Protein AF-A0AAT9GT26-F1 (afdb_monomer_lite)

Radius of gyration: 14.01 Å; chains: 1; bounding box: 34×21×38 Å

Organism: NCBI:txid2049879

Foldseek 3Di:
DLVVLLVLLVCCVPVNDDPVSVVVSVVVLVVLLVVLVVQCVPDDDPLNVLSVLLNVLSVVLVVLVVVCVVPPDPVSSVVSSVSSVVNVVSVVVSVVVVVD

pLDDT: mean 91.48, std 7.23, range [50.0, 97.19]

Structure (mmCIF, N/CA/C/O backbone):
data_AF-A0AAT9GT26-F1
#
_entry.id   AF-A0AAT9GT26-F1
#
loop_
_atom_site.group_PDB
_atom_site.id
_atom_site.type_symbol
_atom_site.label_atom_id
_atom_site.label_alt_id
_atom_site.label_comp_id
_atom_site.label_asym_id
_atom_site.label_entity_id
_atom_site.l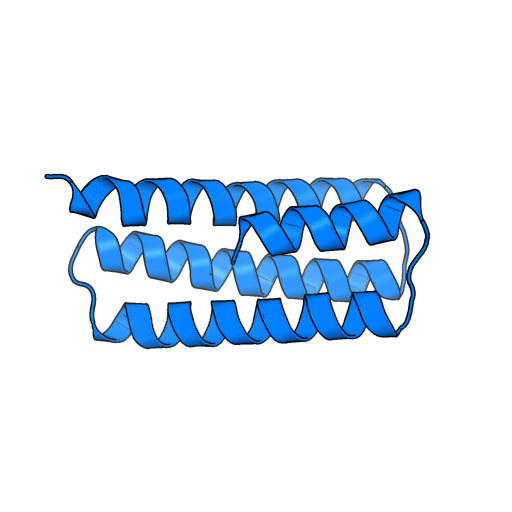abel_seq_id
_atom_site.pdbx_PDB_ins_code
_atom_site.Cartn_x
_atom_site.Cartn_y
_atom_site.Cartn_z
_atom_site.occupancy
_atom_site.B_iso_or_equiv
_atom_site.auth_seq_id
_atom_site.auth_comp_id
_atom_site.auth_asym_id
_atom_site.auth_atom_id
_atom_site.pdbx_PDB_model_num
ATOM 1 N N . MET A 1 1 ? -3.550 8.928 2.016 1.00 76.38 1 MET A N 1
ATOM 2 C CA . MET A 1 1 ? -2.257 8.343 1.580 1.00 76.38 1 MET A CA 1
ATOM 3 C C . MET A 1 1 ? -2.435 7.170 0.617 1.00 76.38 1 MET A C 1
ATOM 5 O O . MET A 1 1 ? -1.830 7.209 -0.441 1.00 76.38 1 MET A O 1
ATOM 9 N N . ALA A 1 2 ? -3.293 6.180 0.904 1.00 82.69 2 ALA A N 1
ATOM 10 C CA . ALA A 1 2 ? -3.484 5.022 0.014 1.00 82.69 2 ALA A CA 1
ATOM 11 C C . ALA A 1 2 ? -3.974 5.383 -1.410 1.00 82.69 2 ALA A C 1
ATOM 13 O O . ALA A 1 2 ? -3.471 4.841 -2.384 1.00 82.69 2 ALA A O 1
ATOM 14 N N . ILE A 1 3 ? -4.876 6.362 -1.557 1.00 88.19 3 ILE A N 1
ATOM 15 C CA . ILE A 1 3 ? -5.323 6.838 -2.885 1.00 88.19 3 ILE A CA 1
ATOM 16 C C . ILE A 1 3 ? -4.163 7.463 -3.679 1.00 88.19 3 ILE A C 1
ATOM 18 O O . ILE A 1 3 ? -4.017 7.201 -4.868 1.00 88.19 3 ILE A O 1
ATOM 22 N N . ILE A 1 4 ? -3.296 8.236 -3.015 1.00 89.56 4 ILE A N 1
ATOM 23 C CA . ILE A 1 4 ? -2.114 8.843 -3.650 1.00 89.56 4 ILE A CA 1
ATOM 24 C C . ILE A 1 4 ? -1.171 7.750 -4.173 1.00 89.56 4 ILE A C 1
ATOM 26 O O . ILE A 1 4 ? -0.598 7.913 -5.244 1.00 89.56 4 ILE A O 1
ATOM 30 N N . GLN A 1 5 ? -1.067 6.610 -3.479 1.00 91.06 5 GLN A N 1
ATOM 31 C CA . GLN A 1 5 ? -0.278 5.478 -3.968 1.00 91.06 5 GLN A CA 1
ATOM 32 C C . GLN A 1 5 ? -0.806 4.885 -5.265 1.00 91.06 5 GLN A C 1
ATOM 34 O O . GLN A 1 5 ? -0.009 4.587 -6.151 1.00 91.06 5 GLN A O 1
ATOM 39 N N . ILE A 1 6 ? -2.127 4.756 -5.398 1.00 91.31 6 ILE A N 1
ATOM 40 C CA . ILE A 1 6 ? -2.742 4.309 -6.650 1.00 91.31 6 ILE A CA 1
ATOM 41 C C . ILE A 1 6 ? -2.442 5.309 -7.766 1.00 91.31 6 ILE A C 1
ATOM 43 O O . ILE A 1 6 ? -2.029 4.905 -8.846 1.00 91.31 6 ILE A O 1
ATOM 47 N N . LEU A 1 7 ? -2.586 6.611 -7.504 1.00 90.19 7 LEU A N 1
ATOM 48 C CA . LEU A 1 7 ? -2.323 7.650 -8.503 1.00 90.19 7 LEU A CA 1
ATOM 49 C C . LEU A 1 7 ? -0.859 7.658 -8.961 1.00 90.19 7 LEU A C 1
ATOM 51 O O . LEU A 1 7 ? -0.602 7.697 -10.164 1.00 90.19 7 LEU A O 1
ATOM 55 N N . LEU A 1 8 ? 0.097 7.573 -8.033 1.00 89.19 8 LEU A N 1
ATOM 56 C CA . LEU A 1 8 ? 1.524 7.498 -8.363 1.00 89.19 8 LEU A CA 1
ATOM 57 C C . LEU A 1 8 ? 1.870 6.203 -9.102 1.00 89.19 8 LEU A C 1
ATOM 59 O O . LEU A 1 8 ? 2.550 6.255 -10.124 1.00 89.19 8 LEU A O 1
ATOM 63 N N . GLY A 1 9 ? 1.363 5.062 -8.626 1.00 84.94 9 GLY A N 1
ATOM 64 C CA . GLY A 1 9 ? 1.550 3.763 -9.271 1.00 84.94 9 GLY A CA 1
ATOM 65 C C . GLY A 1 9 ? 1.043 3.767 -10.710 1.00 84.94 9 GLY A C 1
ATOM 66 O O . GLY A 1 9 ? 1.771 3.413 -11.631 1.00 84.94 9 GLY A O 1
ATOM 67 N N . ASN A 1 10 ? -0.173 4.266 -10.922 1.00 88.50 10 ASN A N 1
ATOM 68 C CA . ASN A 1 10 ? -0.781 4.352 -12.246 1.00 88.50 10 ASN A CA 1
ATOM 69 C C . ASN A 1 10 ? -0.043 5.348 -13.156 1.00 88.50 10 ASN A C 1
ATOM 71 O O . ASN A 1 10 ? 0.159 5.083 -14.337 1.00 88.50 10 ASN A O 1
ATOM 75 N N . SER A 1 11 ? 0.437 6.466 -12.603 1.00 87.94 11 SER A N 1
ATOM 76 C CA . SER A 1 11 ? 1.258 7.425 -13.352 1.00 87.94 11 SER A CA 1
ATOM 77 C C . SER A 1 11 ? 2.547 6.782 -13.872 1.00 87.94 11 SER A C 1
ATOM 79 O O . SER A 1 11 ? 2.924 7.019 -15.015 1.00 87.94 11 SER A O 1
ATOM 81 N N . MET A 1 12 ? 3.192 5.918 -13.081 1.00 89.19 12 MET A N 1
ATOM 82 C CA . MET A 1 12 ? 4.381 5.178 -13.522 1.00 89.19 12 MET A CA 1
ATOM 83 C C . MET A 1 12 ? 4.083 4.164 -14.637 1.00 89.19 12 MET A C 1
ATOM 85 O O . MET A 1 12 ? 4.959 3.886 -15.451 1.00 89.19 12 MET A O 1
ATOM 89 N N . VAL A 1 13 ? 2.859 3.630 -14.704 1.00 86.31 13 VAL A N 1
ATOM 90 C CA . VAL A 1 13 ? 2.430 2.727 -15.785 1.00 86.31 13 VAL A CA 1
ATOM 91 C C . VAL A 1 13 ? 2.240 3.490 -17.099 1.00 86.31 13 VAL A C 1
ATOM 93 O O . VAL A 1 13 ? 2.704 3.028 -18.136 1.00 86.31 13 VAL A O 1
ATOM 96 N N . PHE A 1 14 ? 1.588 4.658 -17.068 1.00 86.19 14 PHE A N 1
ATOM 97 C CA . PHE A 1 14 ? 1.267 5.420 -18.284 1.00 86.19 14 PHE A CA 1
ATOM 98 C C . PHE A 1 14 ? 2.410 6.300 -18.796 1.00 86.19 14 PHE A C 1
ATOM 100 O O . PHE A 1 14 ? 2.571 6.443 -20.006 1.00 86.19 14 PHE A O 1
ATOM 107 N N . PHE A 1 15 ? 3.194 6.897 -17.897 1.00 85.94 15 PHE A N 1
ATOM 108 C CA . PHE A 1 15 ? 4.237 7.871 -18.244 1.00 85.94 15 PHE A CA 1
ATOM 109 C C . PHE A 1 15 ? 5.661 7.316 -18.102 1.00 85.94 15 PHE A C 1
ATOM 111 O O . PHE A 1 15 ? 6.629 8.026 -18.370 1.00 85.94 15 PHE A O 1
ATOM 118 N N . GLY A 1 16 ? 5.793 6.049 -17.701 1.00 80.88 16 GLY A N 1
ATOM 119 C CA . GLY A 1 16 ? 7.071 5.396 -17.445 1.00 80.88 16 GLY A CA 1
ATOM 120 C C . GLY A 1 16 ? 7.583 5.589 -16.014 1.00 80.88 16 GLY A C 1
ATOM 121 O O . GLY A 1 16 ? 7.202 6.509 -15.283 1.00 80.88 16 GLY A O 1
ATOM 122 N N . VAL A 1 17 ? 8.474 4.686 -15.597 1.00 80.38 17 VAL A N 1
ATOM 123 C CA . VAL A 1 17 ? 9.051 4.680 -14.248 1.00 80.38 17 VAL A CA 1
ATOM 124 C C . VAL A 1 17 ? 10.199 5.690 -14.179 1.00 80.38 17 VAL A C 1
ATOM 126 O O . VAL A 1 17 ? 11.332 5.394 -14.547 1.00 80.38 17 VAL A O 1
ATOM 129 N N . SER A 1 18 ? 9.912 6.896 -13.690 1.00 87.81 18 SER A N 1
ATOM 130 C CA . SER A 1 18 ? 10.948 7.847 -13.271 1.00 87.81 18 SER A CA 1
ATOM 131 C C . SER A 1 18 ? 11.467 7.483 -11.880 1.00 87.81 18 SER A C 1
ATOM 133 O O . SER A 1 18 ? 10.671 7.181 -10.988 1.00 87.81 18 SER A O 1
ATOM 135 N N . SER A 1 19 ? 12.782 7.592 -11.657 1.00 86.75 19 SER A N 1
ATOM 136 C CA . SER A 1 19 ? 13.398 7.380 -10.338 1.00 86.75 19 SER A CA 1
ATOM 137 C C . SER A 1 19 ? 12.728 8.224 -9.254 1.00 86.75 19 SER A C 1
ATOM 139 O O . SER A 1 19 ? 12.504 7.747 -8.147 1.00 86.75 19 SER A O 1
ATOM 141 N N . ILE A 1 20 ? 12.339 9.459 -9.585 1.00 89.25 20 ILE A N 1
ATOM 142 C CA . ILE A 1 20 ? 11.636 10.358 -8.664 1.00 89.25 20 ILE A CA 1
ATOM 143 C C . ILE A 1 20 ? 10.281 9.768 -8.256 1.00 89.25 20 ILE A C 1
ATOM 145 O O . ILE A 1 20 ? 10.003 9.649 -7.064 1.00 89.25 20 ILE A O 1
ATOM 149 N N . LEU A 1 21 ? 9.453 9.361 -9.226 1.00 88.44 21 LEU A N 1
ATOM 150 C CA . LEU A 1 21 ? 8.133 8.780 -8.950 1.00 88.44 21 LEU A CA 1
ATOM 151 C C . LEU A 1 21 ? 8.248 7.485 -8.144 1.00 88.44 21 LEU A C 1
ATOM 153 O O . LEU A 1 21 ? 7.484 7.288 -7.199 1.00 88.44 21 LEU A O 1
ATOM 157 N N . PHE A 1 22 ? 9.238 6.650 -8.467 1.00 90.00 22 PHE A N 1
ATOM 158 C CA . PHE A 1 22 ? 9.519 5.424 -7.732 1.00 90.00 22 PHE A CA 1
ATOM 159 C C . PHE A 1 22 ? 9.866 5.706 -6.266 1.00 90.00 22 PHE A C 1
ATOM 161 O O . PHE A 1 22 ? 9.266 5.108 -5.374 1.00 90.00 22 PHE A O 1
ATOM 168 N N . TYR A 1 23 ? 10.775 6.649 -5.991 1.00 91.00 23 TYR A N 1
ATOM 169 C CA . TYR A 1 23 ? 11.132 7.004 -4.615 1.00 91.00 23 TYR A CA 1
ATOM 170 C C . TYR A 1 23 ? 9.948 7.582 -3.842 1.00 91.00 23 TYR A C 1
ATOM 172 O O . TYR A 1 23 ? 9.73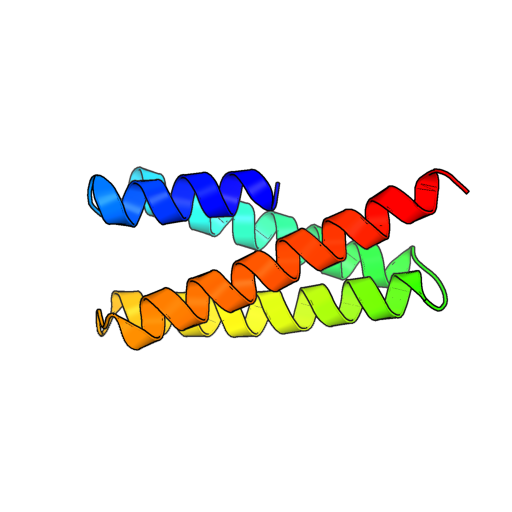3 7.197 -2.694 1.00 91.00 23 TYR A O 1
ATOM 180 N N . PHE A 1 24 ? 9.138 8.449 -4.457 1.00 92.38 24 PHE A N 1
ATOM 181 C CA . PHE A 1 24 ? 7.928 8.966 -3.812 1.00 92.38 24 PHE A CA 1
ATOM 182 C C . PHE A 1 24 ? 6.928 7.853 -3.488 1.00 92.38 24 PHE A C 1
ATOM 184 O O . PHE A 1 24 ? 6.401 7.805 -2.374 1.00 92.38 24 PHE A O 1
ATOM 191 N N . HIS A 1 25 ? 6.703 6.935 -4.429 1.00 92.94 25 HIS A N 1
ATOM 192 C CA . HIS A 1 25 ? 5.839 5.777 -4.230 1.00 92.94 25 HIS A CA 1
ATOM 193 C C . HIS A 1 25 ? 6.369 4.870 -3.107 1.00 92.94 25 HIS A C 1
ATOM 195 O O . HIS A 1 25 ? 5.623 4.471 -2.213 1.00 92.94 25 HIS A O 1
ATOM 201 N N . PHE A 1 26 ? 7.674 4.606 -3.073 1.00 92.00 26 PHE A N 1
ATOM 202 C CA . PHE A 1 26 ? 8.307 3.814 -2.021 1.00 92.00 26 PHE A CA 1
ATOM 203 C C . PHE A 1 26 ? 8.197 4.476 -0.639 1.00 92.00 26 PHE A C 1
ATOM 205 O O . PHE A 1 26 ? 7.759 3.840 0.320 1.00 92.00 26 PHE A O 1
ATOM 212 N N . ILE A 1 27 ? 8.524 5.768 -0.528 1.00 94.25 27 ILE A N 1
ATOM 213 C CA . ILE A 1 27 ? 8.450 6.517 0.735 1.00 94.25 27 ILE A CA 1
ATOM 214 C C . ILE A 1 27 ? 7.021 6.504 1.281 1.00 94.25 27 ILE A C 1
ATOM 216 O O . ILE A 1 27 ? 6.813 6.238 2.465 1.00 94.25 27 ILE A O 1
ATOM 220 N N . LEU A 1 28 ? 6.016 6.724 0.431 1.00 94.69 28 LEU A N 1
ATOM 221 C CA . LEU A 1 28 ? 4.618 6.648 0.853 1.00 94.69 28 LEU A CA 1
ATOM 222 C C . LEU A 1 28 ? 4.227 5.248 1.339 1.00 94.69 28 LEU A C 1
ATOM 224 O O . LEU A 1 28 ? 3.421 5.140 2.263 1.00 94.69 28 LEU A O 1
ATOM 228 N N . ALA A 1 29 ? 4.797 4.180 0.776 1.00 94.06 29 ALA A N 1
ATOM 229 C CA . ALA A 1 29 ? 4.513 2.815 1.216 1.00 94.06 29 ALA A CA 1
ATOM 230 C C . ALA A 1 29 ? 5.080 2.589 2.620 1.00 94.06 29 ALA A C 1
ATOM 232 O O . ALA A 1 29 ? 4.385 2.063 3.488 1.00 94.06 29 ALA A O 1
ATOM 233 N N . VAL A 1 30 ? 6.295 3.081 2.874 1.00 94.88 30 VAL A N 1
ATOM 234 C CA . VAL A 1 30 ? 6.923 3.063 4.202 1.00 94.88 30 VAL A CA 1
ATOM 235 C C . VAL A 1 30 ? 6.108 3.871 5.215 1.00 94.88 30 VAL A C 1
ATOM 237 O O . VAL A 1 30 ? 5.888 3.409 6.333 1.00 94.88 30 VAL A O 1
ATOM 240 N N . LEU A 1 31 ? 5.588 5.042 4.842 1.00 95.56 31 LEU A N 1
ATOM 241 C CA . LEU A 1 31 ? 4.726 5.825 5.733 1.00 95.56 31 LEU A CA 1
ATOM 242 C C . LEU A 1 31 ? 3.431 5.078 6.078 1.00 95.56 31 LEU A C 1
ATOM 244 O O . LEU A 1 31 ? 3.044 5.033 7.245 1.00 95.56 31 LEU A O 1
ATOM 248 N N . ILE A 1 32 ? 2.785 4.436 5.099 1.00 94.62 32 ILE A N 1
ATOM 249 C CA . ILE A 1 32 ? 1.595 3.607 5.350 1.00 94.62 32 ILE A CA 1
ATOM 250 C C . ILE A 1 32 ? 1.948 2.417 6.253 1.00 94.62 32 ILE A C 1
ATOM 252 O O . ILE A 1 32 ? 1.164 2.080 7.141 1.00 94.62 32 ILE A O 1
ATOM 256 N N . LEU A 1 33 ? 3.127 1.815 6.083 1.00 95.44 33 LEU A N 1
ATOM 257 C CA . LEU A 1 33 ? 3.612 0.731 6.936 1.00 95.44 33 LEU A CA 1
ATOM 258 C C . LEU A 1 33 ? 3.741 1.188 8.393 1.00 95.44 33 LEU A C 1
ATOM 260 O O . LEU A 1 33 ? 3.227 0.522 9.291 1.00 95.44 33 LEU A O 1
ATOM 264 N N . ILE A 1 34 ? 4.358 2.348 8.626 1.00 95.75 34 ILE A N 1
ATOM 265 C CA . ILE A 1 34 ? 4.487 2.949 9.961 1.00 95.75 34 ILE A CA 1
ATOM 266 C C . ILE A 1 34 ? 3.105 3.213 10.567 1.00 95.75 34 ILE A C 1
ATOM 268 O O . ILE A 1 34 ? 2.868 2.857 11.722 1.00 95.75 34 ILE A O 1
ATOM 272 N N . VAL A 1 35 ? 2.172 3.772 9.788 1.00 94.56 35 VAL A N 1
ATOM 273 C CA . VAL A 1 35 ? 0.787 4.003 10.231 1.00 94.56 35 VAL A CA 1
ATOM 274 C C . VAL A 1 35 ? 0.099 2.691 10.604 1.00 94.56 35 VAL A C 1
ATOM 276 O O . VAL A 1 35 ? -0.579 2.642 11.627 1.00 94.56 35 VAL A O 1
ATOM 279 N N . CYS A 1 36 ? 0.293 1.614 9.839 1.00 94.81 36 CYS A N 1
ATOM 280 C CA . CYS A 1 36 ? -0.270 0.306 10.173 1.00 94.81 36 CYS A CA 1
ATOM 281 C C . CYS A 1 36 ? 0.330 -0.249 11.473 1.00 94.81 36 CYS A C 1
ATOM 283 O O . CYS A 1 36 ? -0.410 -0.678 12.355 1.00 94.81 36 CYS A O 1
ATOM 285 N N . ILE A 1 37 ? 1.655 -0.193 11.640 1.00 96.25 37 ILE A N 1
ATOM 286 C CA . ILE A 1 37 ? 2.340 -0.665 12.856 1.00 96.25 37 ILE A CA 1
ATOM 287 C C . ILE A 1 37 ? 1.871 0.118 14.088 1.00 96.25 37 ILE A C 1
ATOM 289 O O . ILE A 1 37 ? 1.557 -0.475 15.122 1.00 96.25 37 ILE A O 1
ATOM 293 N N . TYR A 1 38 ? 1.785 1.444 13.979 1.00 95.38 38 TYR A N 1
ATOM 294 C CA . TYR A 1 38 ? 1.255 2.294 15.041 1.00 95.38 38 TYR A CA 1
ATOM 295 C C . TYR A 1 38 ? -0.222 1.983 15.322 1.00 95.38 38 TYR A C 1
ATOM 297 O O . TYR A 1 38 ? -0.609 1.788 16.475 1.00 95.38 38 TYR A O 1
ATOM 305 N N . GLY A 1 39 ? -1.025 1.836 14.265 1.00 92.94 39 GLY A N 1
ATOM 306 C CA . GLY A 1 39 ? -2.444 1.490 14.308 1.00 92.94 39 GLY A CA 1
ATOM 307 C C . GLY A 1 39 ? -2.735 0.224 15.115 1.00 92.94 39 GLY A C 1
ATOM 308 O O . GLY A 1 39 ? -3.705 0.191 15.869 1.00 92.94 39 GLY A O 1
ATOM 309 N N . ILE A 1 40 ? -1.873 -0.795 15.036 1.00 94.75 40 ILE A N 1
ATOM 310 C CA . 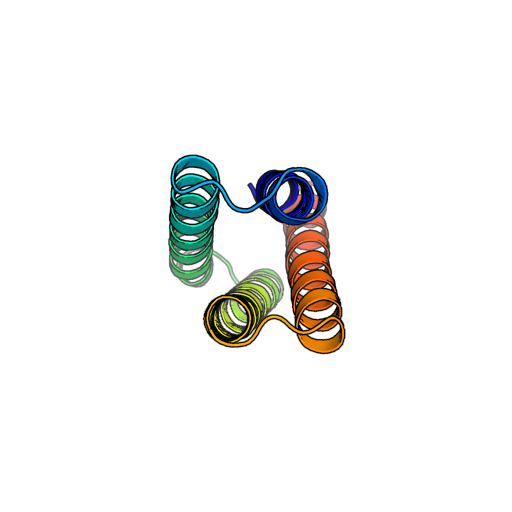ILE A 1 40 ? -2.018 -2.042 15.809 1.00 94.75 40 ILE A CA 1
ATOM 311 C C . ILE A 1 40 ? -1.984 -1.783 17.319 1.00 94.75 40 ILE A C 1
ATOM 313 O O . ILE A 1 40 ? -2.693 -2.457 18.066 1.00 94.75 40 ILE A O 1
ATOM 317 N N . ARG A 1 41 ? -1.173 -0.819 17.772 1.00 93.25 41 ARG A N 1
ATOM 318 C CA . ARG A 1 41 ? -1.034 -0.486 19.197 1.00 93.25 41 ARG A CA 1
ATOM 319 C C . ARG A 1 41 ? -2.208 0.334 19.724 1.00 93.25 41 ARG A C 1
ATOM 321 O O . ARG A 1 41 ? -2.572 0.176 20.884 1.00 93.25 41 ARG A O 1
ATOM 328 N N . VAL A 1 42 ? -2.776 1.208 18.894 1.00 93.00 42 VAL A N 1
ATOM 329 C CA . VAL A 1 42 ? -3.805 2.172 19.328 1.00 93.00 42 VAL A CA 1
ATOM 330 C C . VAL A 1 42 ? -5.239 1.693 19.107 1.00 93.00 42 VAL A C 1
ATOM 332 O O . VAL A 1 42 ? -6.149 2.163 19.783 1.00 93.00 42 VAL A O 1
ATOM 335 N N . THR A 1 43 ? -5.466 0.749 18.193 1.00 92.12 43 THR A N 1
ATOM 336 C CA . THR A 1 43 ? -6.811 0.243 17.880 1.00 92.12 43 THR A CA 1
ATOM 337 C C . THR A 1 43 ? -7.165 -1.023 18.665 1.00 92.12 43 THR A C 1
ATOM 339 O O . THR A 1 43 ? -6.301 -1.805 19.066 1.00 92.12 43 THR A O 1
ATOM 342 N N . LYS A 1 44 ? -8.468 -1.257 18.872 1.00 91.75 44 LYS A N 1
ATOM 343 C CA . LYS A 1 44 ? -9.008 -2.447 19.551 1.00 91.75 44 LYS A CA 1
ATOM 344 C C . LYS A 1 44 ? -9.968 -3.220 18.638 1.00 91.75 44 LYS A C 1
ATOM 346 O O . LYS A 1 44 ? -10.479 -2.681 17.658 1.00 91.75 44 LYS A O 1
ATOM 351 N N . GLU A 1 45 ? -10.166 -4.499 18.957 1.00 92.00 45 GLU A N 1
ATOM 352 C CA . GLU A 1 45 ? -11.171 -5.384 18.346 1.00 92.00 45 GLU A CA 1
ATOM 353 C C . GLU A 1 45 ? -11.181 -5.392 16.803 1.00 92.00 45 GLU A C 1
ATOM 355 O O . GLU A 1 45 ? -10.190 -5.778 16.177 1.00 92.00 45 GLU A O 1
ATOM 360 N N . VAL A 1 46 ? -12.304 -4.996 16.188 1.00 92.81 46 VAL A N 1
ATOM 361 C CA . VAL A 1 46 ? -12.537 -4.988 14.737 1.00 92.81 46 VAL A CA 1
ATOM 362 C C . VAL A 1 46 ? -11.513 -4.104 14.028 1.00 92.81 46 VAL A C 1
ATOM 364 O O . VAL A 1 46 ? -10.905 -4.536 13.051 1.00 92.81 46 VAL A O 1
ATOM 367 N N . ARG A 1 47 ? -11.251 -2.905 14.559 1.00 93.38 47 ARG A N 1
ATOM 368 C CA . ARG A 1 47 ? -10.313 -1.942 13.964 1.00 93.38 47 ARG A CA 1
ATOM 369 C C . ARG A 1 47 ? -8.899 -2.513 13.908 1.00 93.38 47 ARG A C 1
ATOM 371 O O . ARG A 1 47 ? -8.243 -2.421 12.875 1.00 93.38 47 ARG A O 1
ATOM 378 N N . ARG A 1 48 ? -8.468 -3.208 14.967 1.00 94.69 48 ARG A N 1
ATOM 379 C CA . ARG A 1 48 ? -7.155 -3.872 14.997 1.00 94.69 48 ARG A CA 1
ATOM 380 C C . ARG A 1 48 ? -7.038 -4.973 13.944 1.00 94.69 48 ARG A C 1
ATOM 382 O O . ARG A 1 48 ? -5.983 -5.108 13.331 1.00 94.69 48 ARG A O 1
ATOM 389 N N . ARG A 1 49 ? -8.112 -5.734 13.695 1.00 95.50 49 ARG A N 1
ATOM 390 C CA . ARG A 1 49 ? -8.139 -6.749 12.625 1.00 95.50 49 ARG A CA 1
ATOM 391 C C . ARG A 1 49 ? -8.001 -6.122 11.238 1.00 95.50 49 ARG A C 1
ATOM 393 O O . ARG A 1 49 ? -7.225 -6.629 10.436 1.00 95.50 49 ARG A O 1
ATOM 400 N N . ILE A 1 50 ? -8.686 -5.006 10.980 1.00 95.62 50 ILE A N 1
ATOM 401 C CA . ILE A 1 50 ? -8.578 -4.277 9.705 1.00 95.62 50 ILE A CA 1
ATOM 402 C C . ILE A 1 50 ? -7.151 -3.749 9.506 1.00 95.62 50 ILE A C 1
ATOM 404 O O . ILE A 1 50 ? -6.570 -3.932 8.437 1.00 95.62 50 ILE A O 1
ATOM 408 N N . VAL A 1 51 ? -6.548 -3.156 10.542 1.00 96.38 51 VAL A N 1
ATOM 409 C CA . VAL A 1 51 ? -5.163 -2.663 10.473 1.00 96.38 51 VAL A CA 1
ATOM 410 C C . VAL A 1 51 ? -4.169 -3.805 10.225 1.00 96.38 51 VAL A C 1
ATOM 412 O O . VAL A 1 51 ? -3.268 -3.652 9.404 1.00 96.38 51 VAL A O 1
ATOM 415 N N . LEU A 1 52 ? -4.337 -4.962 10.876 1.00 96.44 52 LEU A N 1
ATOM 416 C CA . LEU A 1 52 ? -3.513 -6.149 10.614 1.00 96.44 52 LEU A CA 1
ATOM 417 C C . LEU A 1 52 ? -3.680 -6.666 9.178 1.00 96.44 52 LEU A C 1
ATOM 419 O O . LEU A 1 52 ? -2.689 -7.009 8.537 1.00 96.44 52 LEU A O 1
ATOM 423 N N . GLY A 1 53 ? -4.910 -6.672 8.655 1.00 96.38 53 GLY A N 1
ATOM 424 C CA . GLY A 1 53 ? -5.182 -7.000 7.255 1.00 96.38 53 GLY A CA 1
ATOM 425 C C . GLY A 1 53 ? -4.464 -6.051 6.294 1.00 96.38 53 GLY A C 1
ATOM 426 O O . GLY A 1 53 ? -3.828 -6.502 5.345 1.00 96.38 53 GLY A O 1
ATOM 427 N N . ASN A 1 54 ? -4.480 -4.746 6.580 1.00 96.75 54 ASN A N 1
ATOM 428 C CA . ASN A 1 54 ? -3.738 -3.749 5.805 1.00 96.75 54 ASN A CA 1
ATOM 429 C C . ASN A 1 54 ? -2.228 -3.924 5.891 1.00 96.75 54 ASN A C 1
ATOM 431 O O . ASN A 1 54 ? -1.558 -3.801 4.870 1.00 96.75 54 ASN A O 1
ATOM 435 N N . LEU A 1 55 ? -1.693 -4.244 7.070 1.00 97.19 55 LEU A N 1
ATOM 436 C CA . LEU A 1 55 ? -0.274 -4.542 7.232 1.00 97.19 55 LEU A CA 1
ATOM 437 C C . LEU A 1 55 ? 0.135 -5.726 6.347 1.00 97.19 55 LEU A C 1
ATOM 439 O O . LEU A 1 55 ? 1.098 -5.624 5.589 1.00 97.19 55 LEU A O 1
ATOM 443 N N . PHE A 1 56 ? -0.614 -6.829 6.418 1.00 97.19 56 PHE A N 1
ATOM 444 C CA . PHE A 1 56 ? -0.356 -8.015 5.607 1.00 97.19 56 PHE A CA 1
ATOM 445 C C . PHE A 1 56 ? -0.433 -7.702 4.108 1.00 97.19 56 PHE A C 1
ATOM 447 O O . PHE A 1 56 ? 0.515 -7.980 3.373 1.00 97.19 56 PHE A O 1
ATOM 454 N N . LEU A 1 57 ? -1.520 -7.065 3.660 1.00 96.75 57 LEU A N 1
ATOM 455 C CA . LEU A 1 57 ? -1.694 -6.685 2.259 1.00 96.75 57 LEU A CA 1
ATOM 456 C C . LEU A 1 57 ? -0.575 -5.765 1.778 1.00 96.75 57 LEU A C 1
ATOM 458 O O . LEU A 1 57 ? -0.077 -5.961 0.675 1.00 96.75 57 LEU A O 1
ATOM 462 N N . LEU A 1 58 ? -0.148 -4.794 2.586 1.00 96.56 58 LEU A N 1
ATOM 463 C CA . LEU A 1 58 ? 0.928 -3.877 2.224 1.00 96.56 58 LEU A CA 1
ATOM 464 C C . LEU A 1 58 ? 2.255 -4.613 2.027 1.00 96.56 58 LEU A C 1
ATOM 466 O O . LEU A 1 58 ? 2.938 -4.354 1.038 1.00 96.56 58 LEU A O 1
ATOM 470 N N . ILE A 1 59 ? 2.605 -5.547 2.917 1.00 96.31 59 ILE A N 1
ATOM 471 C CA . ILE A 1 59 ? 3.821 -6.364 2.785 1.00 96.31 59 ILE A CA 1
ATOM 472 C C . ILE A 1 59 ? 3.772 -7.179 1.490 1.00 96.31 59 ILE A C 1
ATOM 474 O O . ILE A 1 59 ? 4.696 -7.102 0.681 1.00 96.31 59 ILE A O 1
ATOM 478 N N . VAL A 1 60 ? 2.678 -7.907 1.259 1.00 97.06 60 VAL A N 1
ATOM 479 C CA . VAL A 1 60 ? 2.510 -8.746 0.062 1.00 97.06 60 VAL A CA 1
ATOM 480 C C . VAL A 1 60 ? 2.549 -7.897 -1.212 1.00 97.06 60 VAL A C 1
ATOM 482 O O . VAL A 1 60 ? 3.283 -8.211 -2.145 1.00 97.06 60 VAL A O 1
ATOM 485 N N . THR A 1 61 ? 1.833 -6.773 -1.230 1.00 96.06 61 THR A N 1
ATOM 486 C CA . THR A 1 61 ? 1.819 -5.827 -2.357 1.00 96.06 61 THR A CA 1
ATOM 487 C C . THR A 1 61 ? 3.219 -5.279 -2.634 1.00 96.06 61 THR A C 1
ATOM 489 O O . THR A 1 61 ? 3.622 -5.204 -3.792 1.00 96.06 61 THR A O 1
ATOM 492 N N . SER A 1 62 ? 3.992 -4.959 -1.591 1.00 94.81 62 SER A N 1
ATOM 493 C CA . SER A 1 62 ? 5.357 -4.426 -1.715 1.00 94.81 62 SER A CA 1
ATOM 494 C C . SER A 1 62 ? 6.328 -5.456 -2.293 1.00 94.81 62 SER A C 1
ATOM 496 O O . SER A 1 62 ? 7.113 -5.121 -3.178 1.00 94.81 62 SER A O 1
ATOM 498 N N . ILE A 1 63 ? 6.241 -6.717 -1.852 1.00 96.06 63 ILE A N 1
ATOM 499 C CA . ILE A 1 63 ? 7.026 -7.826 -2.417 1.00 96.06 63 ILE A CA 1
ATOM 500 C C . ILE A 1 63 ? 6.719 -7.973 -3.908 1.00 96.06 63 ILE A C 1
ATOM 502 O O . ILE A 1 63 ? 7.632 -8.040 -4.725 1.00 96.06 63 ILE A O 1
ATOM 506 N N . ILE A 1 64 ? 5.439 -7.956 -4.280 1.00 95.88 64 ILE A N 1
ATOM 507 C CA . ILE A 1 64 ? 5.018 -8.102 -5.678 1.00 95.88 64 ILE A CA 1
ATOM 508 C C . ILE A 1 64 ? 5.468 -6.915 -6.525 1.00 95.88 64 ILE A C 1
ATOM 510 O O . ILE A 1 64 ? 5.927 -7.117 -7.646 1.00 95.88 64 ILE A O 1
ATOM 514 N N . GLY A 1 65 ? 5.405 -5.697 -5.982 1.00 92.88 65 GLY A N 1
ATOM 515 C CA . GLY A 1 65 ? 5.944 -4.506 -6.638 1.00 92.88 65 GLY A CA 1
ATOM 516 C C . GLY A 1 65 ? 7.446 -4.630 -6.905 1.00 92.88 65 GLY A C 1
ATOM 517 O O . GLY A 1 65 ? 7.893 -4.341 -8.010 1.00 92.88 65 GLY A O 1
ATOM 518 N N . GLY A 1 66 ? 8.216 -5.137 -5.938 1.00 92.06 66 GLY A N 1
ATOM 519 C CA . GLY A 1 66 ? 9.649 -5.402 -6.108 1.00 92.06 66 GLY A CA 1
ATOM 520 C C . GLY A 1 66 ? 9.961 -6.529 -7.099 1.00 92.06 66 GLY A C 1
ATOM 521 O O . GLY A 1 66 ? 10.942 -6.454 -7.828 1.00 92.06 66 GLY A O 1
ATOM 522 N N . ILE A 1 67 ? 9.124 -7.567 -7.182 1.00 95.19 67 ILE A N 1
ATOM 523 C CA . ILE A 1 67 ? 9.272 -8.604 -8.217 1.00 95.19 67 ILE A CA 1
ATOM 524 C C . ILE A 1 67 ? 8.977 -8.011 -9.601 1.00 95.19 67 ILE A C 1
ATOM 526 O O . ILE A 1 67 ? 9.709 -8.284 -10.551 1.00 95.19 67 ILE A O 1
ATOM 530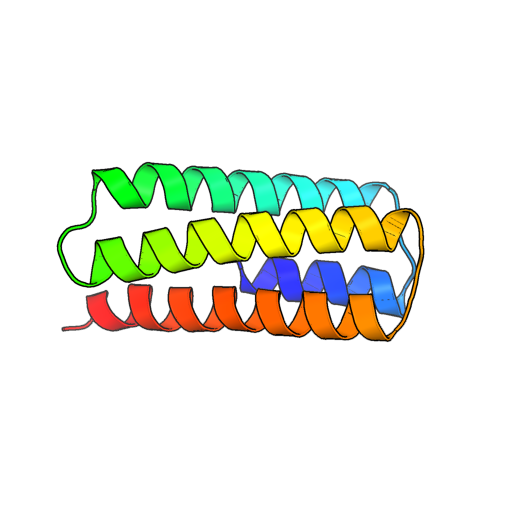 N N . TYR A 1 68 ? 7.945 -7.171 -9.718 1.00 92.38 68 TYR A N 1
ATOM 531 C CA . TYR A 1 68 ? 7.570 -6.520 -10.974 1.00 92.38 68 TYR A CA 1
ATOM 532 C C . TYR A 1 68 ? 8.677 -5.612 -11.528 1.00 92.38 68 TYR A C 1
ATOM 534 O O . TYR A 1 68 ? 8.871 -5.578 -12.741 1.00 92.38 68 TYR A O 1
ATOM 542 N N . THR A 1 69 ? 9.437 -4.908 -10.679 1.00 89.31 69 THR A N 1
ATOM 543 C CA . THR A 1 69 ? 10.552 -4.066 -11.154 1.00 89.31 69 THR A CA 1
ATOM 544 C C . THR A 1 69 ? 11.694 -4.878 -11.764 1.00 89.31 69 THR A C 1
ATOM 546 O O . THR A 1 69 ? 12.410 -4.356 -12.614 1.00 89.31 69 THR A O 1
ATOM 549 N N . LEU A 1 70 ? 11.863 -6.139 -11.355 1.00 92.50 70 LEU A N 1
ATOM 550 C CA . LEU A 1 70 ? 12.855 -7.058 -11.919 1.00 92.50 70 LEU A CA 1
ATOM 551 C C . LEU A 1 70 ? 12.320 -7.794 -13.153 1.00 92.50 70 LEU A C 1
ATOM 553 O O . LEU A 1 70 ? 13.057 -8.007 -14.113 1.00 9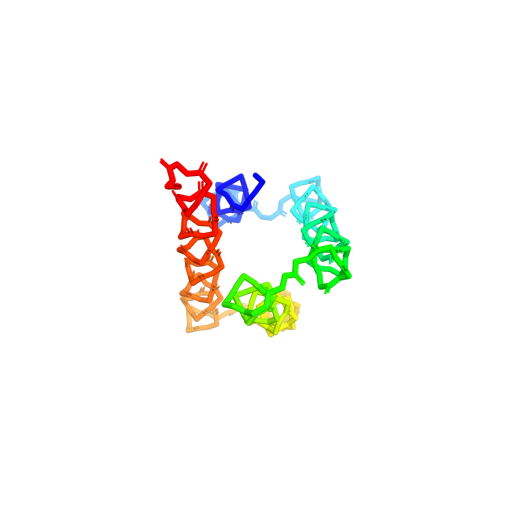2.50 70 LEU A O 1
ATOM 557 N N . TYR A 1 71 ? 11.039 -8.171 -13.131 1.00 93.75 71 TYR A N 1
ATOM 558 C CA . TYR A 1 71 ? 10.384 -8.958 -14.176 1.00 93.75 71 TYR A CA 1
ATOM 559 C C . TYR A 1 71 ? 9.023 -8.346 -14.540 1.00 93.75 71 TYR A C 1
ATOM 561 O O . TYR A 1 71 ? 7.984 -8.821 -14.066 1.00 93.75 71 TYR A O 1
ATOM 569 N N . PRO A 1 72 ? 8.994 -7.294 -15.382 1.00 90.69 72 PRO A N 1
ATOM 570 C CA . PRO A 1 72 ? 7.752 -6.624 -15.743 1.00 90.69 72 PRO A CA 1
ATOM 571 C C . PRO A 1 72 ? 6.797 -7.587 -16.454 1.00 90.69 72 PRO A C 1
ATOM 573 O O . PRO A 1 72 ? 7.107 -8.140 -17.508 1.00 90.69 72 PRO A O 1
ATOM 576 N N . ASN A 1 73 ? 5.619 -7.798 -15.870 1.00 93.19 73 ASN A N 1
ATOM 577 C CA . ASN A 1 73 ? 4.603 -8.703 -16.395 1.00 93.19 73 ASN A CA 1
ATOM 578 C C . ASN A 1 73 ? 3.202 -8.155 -16.092 1.00 93.19 73 ASN A C 1
ATOM 580 O O . ASN A 1 73 ? 2.928 -7.729 -14.968 1.00 93.19 73 ASN A O 1
ATOM 584 N N . ILE A 1 74 ? 2.304 -8.203 -17.081 1.00 93.56 74 ILE A N 1
ATOM 585 C CA . ILE A 1 74 ? 0.925 -7.711 -16.960 1.00 93.56 74 ILE A CA 1
ATOM 586 C C . ILE A 1 74 ? 0.144 -8.382 -15.821 1.00 93.56 74 ILE A C 1
ATOM 588 O O . ILE A 1 74 ? -0.609 -7.713 -15.118 1.00 93.56 74 ILE A O 1
ATOM 592 N N . TYR A 1 75 ? 0.353 -9.675 -15.573 1.00 95.31 75 TYR A N 1
ATOM 593 C CA . TYR A 1 75 ? -0.323 -10.392 -14.493 1.00 95.31 75 TYR A CA 1
ATOM 594 C C . TYR A 1 75 ? 0.143 -9.912 -13.116 1.00 95.31 75 TYR A C 1
ATOM 596 O O . TYR A 1 75 ? -0.682 -9.733 -12.222 1.00 95.31 75 TYR A O 1
ATOM 604 N N . LEU A 1 76 ? 1.443 -9.637 -12.956 1.00 95.12 76 LEU A N 1
ATOM 605 C CA . LEU A 1 76 ? 1.985 -9.063 -11.721 1.00 95.12 76 LEU A CA 1
ATOM 606 C C . LEU A 1 76 ? 1.472 -7.640 -11.498 1.00 95.12 76 LEU A C 1
ATOM 608 O O . LEU A 1 76 ? 1.109 -7.303 -10.374 1.00 95.12 76 LEU A O 1
ATOM 612 N N . LEU A 1 77 ? 1.385 -6.834 -12.562 1.00 93.62 77 LEU A N 1
ATOM 613 C CA . LEU A 1 77 ? 0.829 -5.484 -12.499 1.00 93.62 77 LEU A CA 1
ATOM 614 C C . LEU A 1 77 ? -0.628 -5.499 -12.024 1.00 93.62 77 LEU A C 1
ATOM 616 O O . LEU A 1 77 ? -0.981 -4.788 -11.083 1.00 93.62 77 LEU A O 1
ATOM 620 N N . LEU A 1 78 ? -1.470 -6.325 -12.652 1.00 95.12 78 LEU A N 1
ATOM 621 C CA . LEU A 1 78 ? -2.879 -6.442 -12.280 1.00 95.12 78 LEU A CA 1
ATOM 622 C C . LEU A 1 78 ? -3.027 -6.946 -10.847 1.00 95.12 78 LEU A C 1
ATOM 624 O O . LEU A 1 78 ? -3.797 -6.379 -10.076 1.00 95.12 78 LEU A O 1
ATOM 628 N N . PHE A 1 79 ? -2.263 -7.968 -10.462 1.00 96.25 79 PHE A N 1
ATOM 629 C CA . PHE A 1 79 ? -2.317 -8.504 -9.109 1.00 96.25 79 PHE A CA 1
ATOM 630 C C . PHE A 1 79 ? -1.869 -7.473 -8.063 1.00 96.25 79 PHE A C 1
ATOM 632 O O . PHE A 1 79 ? -2.546 -7.292 -7.052 1.00 96.25 79 PHE A O 1
ATOM 639 N N . HIS A 1 80 ? -0.798 -6.722 -8.334 1.00 95.69 80 HIS A N 1
ATOM 640 C CA . HIS A 1 80 ? -0.353 -5.611 -7.492 1.00 95.69 80 HIS A CA 1
ATOM 641 C C . HIS A 1 80 ? -1.442 -4.538 -7.336 1.00 95.69 80 HIS A C 1
ATOM 643 O O . HIS A 1 80 ? -1.733 -4.111 -6.218 1.00 95.69 80 HIS A O 1
ATOM 649 N N . LEU A 1 81 ? -2.094 -4.149 -8.438 1.00 94.81 81 LEU A N 1
ATOM 650 C CA . LEU A 1 81 ? -3.194 -3.186 -8.423 1.00 94.81 81 LEU A CA 1
ATOM 651 C C . LEU A 1 81 ? -4.390 -3.693 -7.602 1.00 94.81 81 LEU A C 1
ATOM 653 O O . LEU A 1 81 ? -4.923 -2.942 -6.787 1.00 94.81 81 LEU A O 1
ATOM 657 N N . PHE A 1 82 ? -4.791 -4.958 -7.759 1.00 96.75 82 PHE A N 1
ATOM 658 C CA . PHE A 1 82 ? -5.892 -5.547 -6.989 1.00 96.75 82 PHE A CA 1
ATOM 659 C C . PHE A 1 82 ? -5.619 -5.541 -5.484 1.00 96.75 82 PHE A C 1
ATOM 661 O O . PHE A 1 82 ? -6.493 -5.163 -4.700 1.00 96.75 82 PHE A O 1
ATOM 668 N N . LEU A 1 83 ? -4.406 -5.903 -5.064 1.00 96.56 83 LEU A N 1
ATOM 669 C CA . LEU A 1 83 ? -4.038 -5.851 -3.650 1.00 96.56 83 LEU A CA 1
ATOM 670 C C . LEU A 1 83 ? -4.020 -4.410 -3.123 1.00 96.56 83 LEU A C 1
ATOM 672 O O . LEU A 1 83 ? -4.531 -4.146 -2.032 1.00 96.56 83 LEU A O 1
ATOM 676 N N . ALA A 1 84 ? -3.505 -3.465 -3.914 1.00 94.94 84 ALA A N 1
ATOM 677 C CA . ALA A 1 84 ? -3.496 -2.052 -3.558 1.00 94.94 84 ALA A CA 1
ATOM 678 C C . ALA A 1 84 ? -4.922 -1.479 -3.413 1.00 94.94 84 ALA A C 1
ATOM 680 O O . ALA A 1 84 ? -5.187 -0.720 -2.478 1.00 94.94 84 ALA A O 1
ATOM 681 N N . LEU A 1 85 ? -5.867 -1.890 -4.267 1.00 95.88 85 LEU A N 1
ATOM 682 C CA . LEU A 1 85 ? -7.291 -1.565 -4.115 1.00 95.88 85 LEU A CA 1
ATOM 683 C C . LEU A 1 85 ? -7.879 -2.155 -2.827 1.00 95.88 85 LEU A C 1
ATOM 685 O O . LEU A 1 85 ? -8.640 -1.474 -2.140 1.00 95.88 85 LEU A O 1
ATOM 689 N N . GLY A 1 86 ? -7.480 -3.372 -2.448 1.00 95.94 86 GLY A N 1
ATOM 690 C CA . GLY A 1 86 ? -7.839 -3.971 -1.159 1.00 95.94 86 GLY A CA 1
ATOM 691 C C . GLY A 1 86 ? -7.396 -3.116 0.034 1.00 95.94 86 GLY A C 1
ATOM 692 O O . GLY A 1 86 ? -8.187 -2.870 0.946 1.00 95.94 86 GLY A O 1
ATOM 693 N N . ILE A 1 87 ? -6.170 -2.579 -0.004 1.00 95.50 87 ILE A N 1
ATOM 694 C CA . ILE A 1 87 ? -5.652 -1.660 1.027 1.00 95.50 87 ILE A CA 1
ATOM 695 C C . ILE A 1 87 ? -6.497 -0.379 1.093 1.00 95.50 87 ILE A C 1
ATOM 697 O O . ILE A 1 87 ? -6.876 0.059 2.182 1.00 95.50 87 ILE A O 1
ATOM 701 N N . VAL A 1 88 ? -6.818 0.224 -0.058 1.00 95.25 88 VAL A N 1
ATOM 702 C CA . VAL A 1 88 ? -7.671 1.425 -0.125 1.00 95.25 88 VAL A CA 1
ATOM 703 C C . VAL A 1 88 ? -9.057 1.141 0.456 1.00 95.25 88 VAL A C 1
ATOM 705 O O . VAL A 1 88 ? -9.528 1.913 1.290 1.00 95.25 88 VAL A O 1
ATOM 708 N N . SER A 1 89 ? -9.679 0.026 0.069 1.00 95.56 89 SER A N 1
ATOM 709 C CA . SER A 1 89 ? -10.995 -0.394 0.558 1.00 95.56 89 SER A CA 1
ATOM 710 C C . SER A 1 89 ? -11.008 -0.544 2.080 1.00 95.56 89 SER A C 1
ATOM 712 O O . SER A 1 89 ? -11.833 0.056 2.765 1.00 95.56 89 SER A O 1
ATOM 714 N N . ASN A 1 90 ? -10.041 -1.269 2.638 1.00 94.75 90 ASN A N 1
ATOM 715 C CA . ASN A 1 90 ? -9.939 -1.474 4.081 1.00 94.75 90 ASN A CA 1
ATOM 716 C C . ASN A 1 90 ? -9.707 -0.171 4.855 1.00 94.75 90 ASN A C 1
ATOM 718 O O . ASN A 1 90 ? -10.301 0.023 5.914 1.00 94.75 90 ASN A O 1
ATOM 722 N N . PHE A 1 91 ? -8.862 0.738 4.350 1.00 93.19 91 PHE A N 1
ATOM 723 C CA . PHE A 1 91 ? -8.724 2.064 4.959 1.00 93.19 91 PHE A CA 1
ATOM 724 C C . PHE A 1 91 ? -10.023 2.869 4.872 1.00 93.19 91 PHE A C 1
ATOM 726 O O . PHE A 1 91 ? -10.373 3.535 5.842 1.00 93.19 91 PHE A O 1
ATOM 733 N N . SER A 1 92 ? -10.759 2.783 3.761 1.00 92.88 92 SER A N 1
ATOM 734 C CA . SER A 1 92 ? -12.064 3.437 3.624 1.00 92.88 92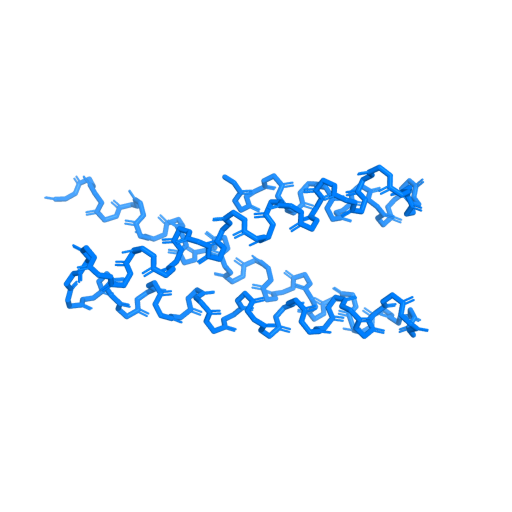 SER A CA 1
ATOM 735 C C . SER A 1 92 ? -13.058 2.945 4.676 1.00 92.88 92 SER A C 1
ATOM 737 O O . SER A 1 92 ? -13.753 3.762 5.272 1.00 92.88 92 SER A O 1
ATOM 739 N N . VAL A 1 93 ? -13.099 1.636 4.947 1.00 93.19 93 VAL A N 1
ATOM 740 C CA . VAL A 1 93 ? -13.926 1.078 6.029 1.00 93.19 93 VAL A CA 1
ATOM 741 C C . VAL A 1 93 ? -13.439 1.573 7.390 1.00 93.19 93 VAL A C 1
ATOM 743 O O . VAL A 1 93 ? -14.241 2.067 8.175 1.00 93.19 93 VAL A O 1
ATOM 746 N N . LEU A 1 94 ? -12.130 1.505 7.660 1.00 91.38 94 LEU A N 1
ATOM 747 C CA . LEU A 1 94 ? -11.552 1.903 8.948 1.00 91.38 94 LEU A CA 1
ATOM 748 C C . LEU A 1 94 ? -11.889 3.353 9.327 1.00 91.38 94 LEU A C 1
ATOM 750 O O . LEU A 1 94 ? -12.279 3.593 10.465 1.00 91.38 94 LEU A O 1
ATOM 754 N N . TYR A 1 95 ? -11.749 4.291 8.386 1.00 87.81 95 TYR A N 1
ATOM 755 C CA . TYR A 1 95 ? -12.081 5.706 8.598 1.00 87.81 95 TYR A CA 1
ATOM 756 C C . TYR A 1 95 ? -13.587 5.992 8.502 1.00 87.81 95 TYR A C 1
ATOM 758 O O . TYR A 1 95 ? -14.053 7.011 9.002 1.00 87.81 95 TYR A O 1
ATOM 766 N N . GLY A 1 96 ? -14.363 5.113 7.862 1.00 87.62 96 GLY A N 1
ATOM 767 C CA . GLY A 1 96 ? -15.824 5.186 7.851 1.00 87.62 96 GLY A CA 1
ATOM 768 C C . GLY A 1 96 ? -16.431 4.865 9.218 1.00 87.62 96 GLY A C 1
ATOM 769 O O . GLY A 1 96 ? -17.371 5.534 9.627 1.00 87.62 96 GLY A O 1
ATOM 770 N N . MET A 1 97 ? -15.834 3.921 9.953 1.00 84.38 97 MET A N 1
ATOM 771 C CA . MET A 1 97 ? -16.246 3.536 11.312 1.00 84.38 97 MET A CA 1
ATOM 772 C C . MET A 1 97 ? -16.024 4.630 12.370 1.00 84.38 97 MET A C 1
ATOM 774 O O . MET A 1 97 ? -16.451 4.458 13.504 1.00 84.38 97 MET A O 1
ATOM 778 N N . ASP A 1 98 ? -15.308 5.716 12.054 1.00 63.97 98 ASP A N 1
ATOM 779 C CA . ASP A 1 98 ? -15.154 6.881 12.945 1.00 63.97 98 ASP A CA 1
ATOM 780 C C . ASP A 1 98 ? -16.393 7.790 12.968 1.00 63.97 98 ASP A C 1
ATOM 782 O O . ASP A 1 98 ? -16.419 8.764 13.717 1.00 63.97 98 ASP A O 1
ATOM 786 N N . ARG A 1 99 ? -17.394 7.515 12.123 1.00 59.41 99 ARG A N 1
ATOM 787 C CA . ARG A 1 99 ? -18.637 8.296 12.024 1.00 59.41 99 ARG A CA 1
ATOM 788 C C . ARG A 1 99 ? -19.802 7.725 12.838 1.00 59.41 99 ARG A C 1
ATOM 790 O O . ARG A 1 99 ? -20.850 8.367 12.859 1.00 59.41 99 ARG A O 1
ATOM 797 N N . ASP A 1 100 ? -19.592 6.585 13.491 1.00 50.00 100 ASP A N 1
ATOM 798 C CA . ASP A 1 100 ? -20.542 5.907 14.381 1.00 50.00 100 ASP A CA 1
ATOM 799 C C . ASP A 1 100 ? -20.066 6.011 15.839 1.00 50.00 100 ASP A C 1
ATOM 801 O O . ASP A 1 100 ? -20.926 6.198 16.730 1.00 50.00 100 ASP A O 1
#

Sequence (100 aa):
MAIIQILLGNSMVFFGVSSILFYFHFILAVLILIVCIYGIRVTKEVRRRIVLGNLFLLIVTSIIGGIYTLYPNIYLLLFHLFLALGIVSNFSVLYGMDRD

Secondary structure (DSSP, 8-state):
-HHHHHHHHHHHHHH---HHHHHHHHHHHHHHHHHHHHHHHH--HHHHHHHHHHHHHHHHHHHHHHHHHHS--HHHHHHHHHHHHHHHHHHHHHHHGGG-